Protein AF-A0A812UU30-F1 (afdb_monomer)

Solvent-accessible surface area (backbone atoms only — not comparable to full-atom values): 6649 Å² total; per-residue (Å²): 105,75,71,54,45,53,49,50,42,49,56,15,29,52,25,38,76,73,73,55,66,77,54,74,82,90,52,71,64,59,57,50,46,39,70,76,75,49,71,76,46,71,41,80,47,45,35,46,54,53,84,91,56,50,61,50,61,42,30,38,47,57,95,46,42,61,43,77,47,66,44,78,65,63,91,87,55,61,76,74,69,36,54,73,73,84,88,90,62,102,74,65,62,69,57,58,48,57,54,49,52,52,48,55,54,65,74,75,109

Nearest PDB structures (foldseek):
  2a5v-assembly1_A  TM=9.087E-01  e=1.910E-05  Mycobacterium tuberculosis H37Rv
  2w3n-assembly1_C  TM=6.484E-01  e=3.682E-02  Cryptococcus neoformans
  3qy1-assembly1_B  TM=5.449E-01  e=2.129E-01  Salmonella enterica subsp. enterica serovar Typhimurium str. LT2
  3kxw-assembly1_A  TM=3.643E-01  e=3.659E+00  Legionella pneumophila subsp. pneumophila str. Philadelphia 1

pLDDT: mean 72.96, std 21.24, range [32.25, 96.06]

Sequence (109 aa):
MPQDALAMLKDGNERFAVGAPTAGKVHQSMRADLNNMGQAPHTALVGCADSRVPLETVFDALPGDLFVLRNATPAHMPRAACLAAWSSAPDGHALDLLLQGLRSVAETA

Structure (mmCIF, N/CA/C/O backbone):
data_AF-A0A812UU30-F1
#
_entry.id   AF-A0A812UU30-F1
#
loop_
_atom_site.group_PDB
_atom_site.id
_atom_site.type_symbol
_atom_site.label_atom_id
_atom_site.label_alt_id
_atom_site.label_comp_id
_atom_site.label_asym_id
_atom_site.label_entity_id
_atom_site.label_seq_id
_atom_site.pdbx_PDB_ins_code
_atom_site.Cartn_x
_atom_site.Cartn_y
_atom_site.Cartn_z
_atom_site.occupancy
_atom_site.B_iso_or_equiv
_atom_site.auth_seq_id
_atom_site.auth_comp_id
_atom_site.auth_asym_id
_atom_site.auth_atom_id
_atom_site.pdbx_PDB_model_num
ATOM 1 N N . MET A 1 1 ? 9.777 -14.342 -2.290 1.00 46.34 1 MET A N 1
ATOM 2 C CA . MET A 1 1 ? 10.086 -14.404 -3.739 1.00 46.34 1 MET A CA 1
ATOM 3 C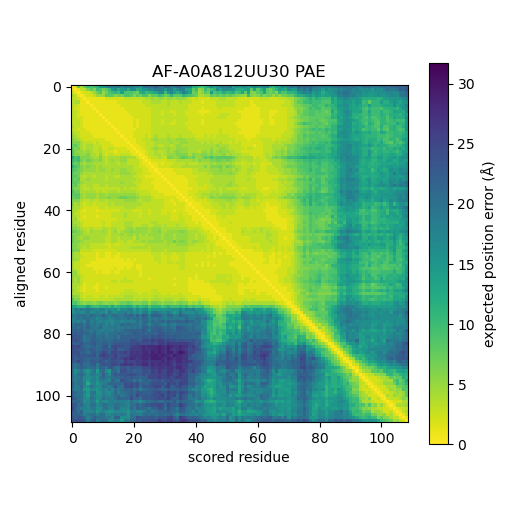 C . MET A 1 1 ? 8.970 -13.702 -4.513 1.00 46.34 1 MET A C 1
ATOM 5 O O . MET A 1 1 ? 7.905 -13.522 -3.932 1.00 46.34 1 MET A O 1
ATOM 9 N N . PRO A 1 2 ? 9.161 -13.282 -5.777 1.00 56.44 2 PRO A N 1
ATOM 10 C CA . PRO A 1 2 ? 8.127 -12.562 -6.536 1.00 56.44 2 PRO A CA 1
ATOM 11 C C . PRO A 1 2 ? 6.763 -13.273 -6.583 1.00 56.44 2 PRO A C 1
ATOM 13 O O . PRO A 1 2 ? 5.726 -12.620 -6.498 1.00 56.44 2 PRO A O 1
ATOM 16 N N . GLN A 1 3 ? 6.755 -14.609 -6.628 1.00 57.78 3 GLN A N 1
ATOM 17 C CA . GLN A 1 3 ? 5.529 -15.408 -6.571 1.00 57.78 3 GLN A CA 1
ATOM 18 C C . GLN A 1 3 ? 4.756 -15.278 -5.247 1.00 57.78 3 GLN A C 1
ATOM 20 O O . GLN A 1 3 ? 3.529 -15.312 -5.265 1.00 57.78 3 GLN A O 1
ATOM 25 N N . ASP A 1 4 ? 5.446 -15.069 -4.122 1.00 82.62 4 ASP A N 1
ATOM 26 C CA . ASP A 1 4 ? 4.807 -14.922 -2.806 1.00 82.62 4 ASP A CA 1
ATOM 27 C C . ASP A 1 4 ? 4.122 -13.554 -2.709 1.00 82.62 4 ASP A C 1
ATOM 29 O O . ASP A 1 4 ? 2.974 -13.454 -2.292 1.00 82.62 4 ASP A O 1
ATOM 33 N N . ALA A 1 5 ? 4.795 -12.507 -3.196 1.00 81.88 5 ALA A N 1
ATOM 34 C CA . ALA A 1 5 ? 4.249 -11.154 -3.271 1.00 81.88 5 ALA A CA 1
ATOM 35 C C . ALA A 1 5 ? 2.972 -11.093 -4.123 1.00 81.88 5 ALA A C 1
ATOM 37 O O . ALA A 1 5 ? 1.992 -10.444 -3.762 1.00 81.88 5 ALA A O 1
ATOM 38 N N . LEU A 1 6 ? 2.969 -11.804 -5.248 1.00 80.31 6 LEU A N 1
ATOM 39 C CA . LEU A 1 6 ? 1.824 -11.860 -6.142 1.00 80.31 6 LEU A CA 1
ATOM 40 C C . LEU A 1 6 ? 0.619 -12.578 -5.525 1.00 80.31 6 LEU A C 1
ATOM 42 O O . LEU A 1 6 ? -0.515 -12.135 -5.705 1.00 80.31 6 LEU A O 1
ATOM 46 N N . ALA A 1 7 ? 0.865 -13.676 -4.807 1.00 84.62 7 ALA A N 1
ATOM 47 C CA . ALA A 1 7 ? -0.169 -14.384 -4.063 1.00 84.62 7 ALA A CA 1
ATOM 48 C C . ALA A 1 7 ? -0.772 -13.486 -2.972 1.00 84.62 7 ALA A C 1
ATOM 50 O O . ALA A 1 7 ? -1.987 -13.340 -2.915 1.00 84.62 7 ALA A O 1
ATOM 51 N N . MET A 1 8 ? 0.063 -12.772 -2.208 1.00 86.75 8 MET A N 1
ATOM 52 C CA . MET A 1 8 ? -0.400 -11.829 -1.181 1.00 86.75 8 MET A CA 1
ATOM 53 C C . MET A 1 8 ? -1.340 -10.752 -1.745 1.00 86.75 8 MET A C 1
ATOM 55 O O . MET A 1 8 ? -2.380 -10.474 -1.148 1.00 86.75 8 MET A O 1
ATOM 59 N N . LEU A 1 9 ? -1.018 -10.185 -2.916 1.00 86.69 9 LEU A N 1
ATOM 60 C CA . LEU A 1 9 ? -1.888 -9.215 -3.592 1.00 86.69 9 LEU A CA 1
ATOM 61 C C . LEU A 1 9 ? -3.212 -9.838 -4.054 1.00 86.69 9 LEU A C 1
ATOM 63 O O . LEU A 1 9 ? -4.263 -9.219 -3.895 1.00 86.69 9 LEU A O 1
ATOM 67 N N . LYS A 1 10 ? -3.183 -11.048 -4.629 1.00 86.50 10 LYS A N 1
ATOM 68 C CA . LYS A 1 10 ? -4.407 -11.760 -5.034 1.00 86.50 10 LYS A CA 1
ATOM 69 C C . LYS A 1 10 ? -5.316 -12.001 -3.840 1.00 86.50 10 LYS A C 1
ATOM 71 O O . LYS A 1 10 ? -6.474 -11.598 -3.881 1.00 86.50 10 LYS A O 1
ATOM 76 N N . ASP A 1 11 ? -4.765 -12.577 -2.779 1.00 92.00 11 ASP A N 1
ATOM 77 C CA . ASP A 1 11 ? -5.516 -12.928 -1.579 1.00 92.00 11 ASP A CA 1
ATOM 78 C C . ASP A 1 11 ? -6.121 -11.674 -0.929 1.00 92.00 11 ASP A C 1
ATOM 80 O O . ASP A 1 11 ? -7.266 -11.688 -0.477 1.00 92.00 11 ASP A O 1
ATOM 84 N N . GLY A 1 12 ? -5.372 -10.566 -0.903 1.00 90.38 12 GLY A N 1
ATOM 85 C CA . GLY A 1 12 ? -5.858 -9.277 -0.413 1.00 90.38 12 GLY A CA 1
ATOM 86 C C . GLY A 1 12 ? -7.006 -8.709 -1.247 1.00 90.38 12 GLY A C 1
ATOM 87 O O . GLY A 1 12 ? -8.036 -8.321 -0.696 1.00 90.38 12 GLY A O 1
ATOM 88 N N . ASN A 1 13 ? -6.873 -8.738 -2.576 1.00 90.50 13 ASN A N 1
ATOM 89 C CA . ASN A 1 13 ? -7.935 -8.306 -3.485 1.00 90.50 13 ASN A CA 1
ATOM 90 C C . ASN A 1 13 ? -9.191 -9.180 -3.376 1.00 90.50 13 ASN A C 1
ATOM 92 O O . ASN A 1 13 ? -10.301 -8.656 -3.410 1.00 90.50 13 ASN A O 1
ATOM 96 N N . GLU A 1 14 ? -9.039 -10.497 -3.229 1.00 91.62 14 GLU A N 1
ATOM 97 C CA . GLU A 1 14 ? -10.171 -11.403 -3.013 1.00 91.62 14 GLU A CA 1
ATOM 98 C C . GLU A 1 14 ? -10.924 -11.050 -1.727 1.00 91.62 14 GLU A C 1
ATOM 100 O O . GLU A 1 14 ? -12.150 -10.928 -1.750 1.00 91.62 14 GLU A O 1
ATOM 105 N N . ARG A 1 15 ? -10.203 -10.792 -0.628 1.00 93.94 15 ARG A N 1
ATOM 106 C CA . ARG A 1 15 ? -10.797 -10.336 0.637 1.00 93.94 15 ARG A CA 1
ATOM 107 C C . ARG A 1 15 ? -11.519 -9.001 0.499 1.00 93.94 15 ARG A C 1
ATOM 109 O O . ARG A 1 15 ? -12.626 -8.860 1.020 1.00 93.94 15 ARG A O 1
ATOM 116 N N . PHE A 1 16 ? -10.934 -8.044 -0.216 1.00 89.38 16 PHE A N 1
ATOM 117 C CA . PHE A 1 16 ? -11.585 -6.769 -0.506 1.00 89.38 16 PHE A CA 1
ATOM 118 C C . PHE A 1 16 ? -12.875 -6.960 -1.316 1.00 89.38 16 PHE A C 1
ATOM 120 O O . PHE A 1 16 ? -13.919 -6.434 -0.931 1.00 89.38 16 PHE A O 1
ATOM 127 N N . ALA A 1 17 ? -12.829 -7.756 -2.389 1.00 88.12 17 ALA A N 1
ATOM 128 C CA . ALA A 1 17 ? -13.959 -7.979 -3.292 1.00 88.12 17 ALA A CA 1
ATOM 129 C C . ALA A 1 17 ? -15.177 -8.600 -2.588 1.00 88.12 17 ALA A C 1
ATOM 131 O O . ALA A 1 17 ? -16.315 -8.275 -2.923 1.00 88.12 17 ALA A O 1
ATOM 132 N N . VAL A 1 18 ? -14.949 -9.462 -1.592 1.00 94.44 18 VAL A N 1
ATOM 133 C CA . VAL A 1 18 ? -16.024 -10.073 -0.789 1.00 94.44 18 VAL A CA 1
ATOM 134 C C . VAL A 1 18 ? -16.351 -9.296 0.493 1.00 94.44 18 VAL A C 1
ATOM 136 O O . VAL A 1 18 ? -17.190 -9.738 1.277 1.00 94.44 18 VAL A O 1
ATOM 139 N N . GLY A 1 19 ? -15.706 -8.148 0.732 1.00 93.06 19 GLY A N 1
ATOM 140 C CA . GLY A 1 19 ? -15.936 -7.316 1.915 1.00 93.06 19 GLY A CA 1
ATOM 141 C C . GLY A 1 19 ? -15.468 -7.943 3.234 1.00 93.06 19 GLY A C 1
ATOM 142 O O . GLY A 1 19 ? -16.032 -7.638 4.285 1.00 93.06 19 GLY A O 1
ATOM 143 N N . ALA A 1 20 ? -14.452 -8.809 3.197 1.00 94.81 20 ALA A N 1
ATOM 144 C CA . ALA A 1 20 ? -13.902 -9.510 4.359 1.00 94.81 20 ALA A CA 1
ATOM 145 C C . ALA A 1 20 ? -12.403 -9.202 4.582 1.00 94.81 20 ALA A C 1
ATOM 147 O O . ALA A 1 20 ? -11.583 -10.125 4.560 1.00 94.81 20 ALA A O 1
ATOM 148 N N . PRO A 1 21 ? -12.015 -7.924 4.787 1.00 92.19 21 PRO A N 1
ATOM 149 C CA . PRO A 1 21 ? -10.627 -7.560 5.050 1.00 92.19 21 PRO A CA 1
ATOM 150 C C . PRO A 1 21 ? -10.130 -8.200 6.350 1.00 92.19 21 PRO A C 1
ATOM 152 O O . PRO A 1 21 ? -10.858 -8.294 7.343 1.00 92.19 21 PRO A O 1
ATOM 155 N N . THR A 1 22 ? -8.871 -8.625 6.342 1.00 94.06 22 THR A N 1
ATOM 156 C CA . THR A 1 22 ? -8.190 -9.221 7.500 1.00 94.06 22 THR A CA 1
ATOM 157 C C . THR A 1 22 ? -7.090 -8.328 8.050 1.00 94.06 22 THR A C 1
ATOM 159 O O . THR A 1 22 ? -6.661 -8.543 9.188 1.00 94.06 22 THR A O 1
ATOM 162 N N . ALA A 1 23 ? -6.656 -7.314 7.292 1.00 88.81 23 ALA A N 1
ATOM 163 C CA . ALA A 1 23 ? -5.726 -6.318 7.786 1.00 88.81 23 ALA A CA 1
ATOM 164 C C . ALA A 1 23 ? -6.310 -5.663 9.040 1.00 88.81 23 ALA A C 1
ATOM 166 O O . ALA A 1 23 ? -7.435 -5.155 9.064 1.00 88.81 23 ALA A O 1
ATOM 167 N N . GLY A 1 24 ? -5.535 -5.717 10.122 1.00 88.31 24 GLY A N 1
ATOM 168 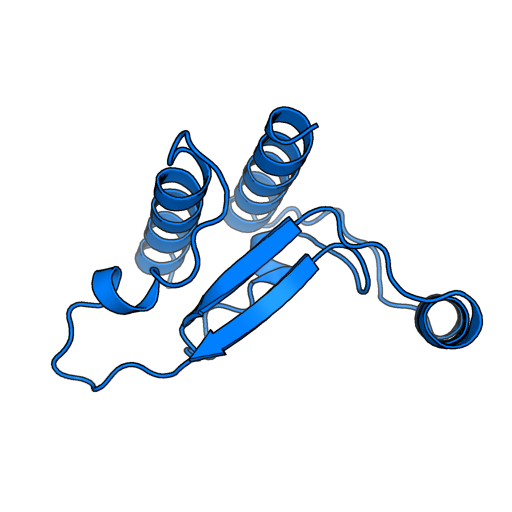C CA . GLY A 1 24 ? -5.913 -5.112 11.388 1.00 88.31 24 GLY A CA 1
ATOM 169 C C . GLY A 1 24 ? -5.986 -3.585 11.309 1.00 88.31 24 GLY A C 1
ATOM 170 O O . GLY A 1 24 ? -5.783 -2.950 10.276 1.00 88.31 24 GLY A O 1
ATOM 171 N N . LYS A 1 25 ? -6.242 -2.951 12.453 1.00 90.38 25 LYS A N 1
ATOM 172 C CA . LYS A 1 25 ? -6.184 -1.489 12.538 1.00 90.38 25 LYS A CA 1
ATOM 173 C C . LYS A 1 25 ? -4.732 -1.021 12.520 1.00 90.38 25 LYS A C 1
ATOM 175 O O . LYS A 1 25 ? -3.863 -1.626 13.140 1.00 90.38 25 LYS A O 1
ATOM 180 N N . VAL A 1 26 ? -4.481 0.120 11.884 1.00 91.81 26 VAL A N 1
ATOM 181 C CA . VAL A 1 26 ? -3.169 0.770 11.964 1.00 91.81 26 VAL A CA 1
ATOM 182 C C . VAL A 1 26 ? -2.973 1.360 13.360 1.00 91.81 26 VAL A C 1
ATOM 184 O O . VAL A 1 26 ? -3.673 2.292 13.764 1.00 91.81 26 VAL A O 1
ATOM 187 N N . HIS A 1 27 ? -1.977 0.851 14.082 1.00 92.88 27 HIS A N 1
ATOM 188 C CA . HIS A 1 27 ? -1.615 1.323 15.416 1.00 92.88 27 HIS A CA 1
ATOM 189 C C . HIS A 1 27 ? -0.498 2.376 15.376 1.00 92.88 27 HIS A C 1
ATOM 191 O O . HIS A 1 27 ? 0.280 2.469 14.428 1.00 92.88 27 HIS A O 1
ATOM 197 N N . GLN A 1 28 ? -0.406 3.192 16.429 1.00 94.25 28 GLN A N 1
ATOM 198 C CA . GLN A 1 28 ? 0.661 4.190 16.550 1.00 94.25 28 GLN A CA 1
ATOM 199 C C . GLN A 1 28 ? 2.048 3.547 16.684 1.00 94.25 28 GLN A C 1
ATOM 201 O O . GLN A 1 28 ? 3.003 4.092 16.138 1.00 94.25 28 GLN A O 1
ATOM 206 N N . SER A 1 29 ? 2.146 2.394 17.355 1.00 93.94 29 SER A N 1
ATOM 207 C CA . SER A 1 29 ? 3.392 1.628 17.489 1.00 93.94 29 SER A CA 1
ATOM 208 C C . SER A 1 29 ? 3.965 1.238 16.131 1.00 93.94 29 SER A C 1
ATOM 210 O O . SER A 1 29 ? 5.117 1.530 15.864 1.00 93.94 29 SER A O 1
ATOM 212 N N . MET A 1 30 ? 3.127 0.739 15.220 1.00 93.25 30 MET A N 1
ATOM 213 C CA . MET A 1 30 ? 3.535 0.380 13.859 1.00 93.25 30 MET A CA 1
ATOM 214 C C . MET A 1 30 ? 4.190 1.549 13.111 1.00 93.25 30 MET A C 1
ATOM 216 O O . MET A 1 30 ? 5.211 1.380 12.455 1.00 93.25 30 MET A O 1
ATOM 220 N N . ARG A 1 31 ? 3.646 2.767 13.244 1.00 92.38 31 ARG A N 1
ATOM 221 C CA . ARG A 1 31 ? 4.266 3.966 12.652 1.00 92.38 31 ARG A CA 1
ATOM 222 C C . ARG A 1 31 ? 5.610 4.300 13.297 1.00 92.38 31 ARG A C 1
ATOM 224 O O . ARG A 1 31 ? 6.523 4.730 12.599 1.00 92.38 31 ARG A O 1
ATOM 231 N N . ALA A 1 32 ? 5.725 4.134 14.614 1.00 95.19 32 ALA A N 1
ATOM 232 C CA . ALA A 1 32 ? 6.984 4.346 15.318 1.00 95.19 32 ALA A CA 1
ATOM 233 C C . ALA A 1 32 ? 8.046 3.328 14.874 1.00 95.19 32 ALA A C 1
ATOM 235 O O . ALA A 1 32 ? 9.178 3.722 14.605 1.00 95.19 32 ALA A O 1
ATOM 236 N N . ASP A 1 33 ? 7.667 2.061 14.717 1.00 94.75 33 ASP A N 1
ATOM 237 C CA . ASP A 1 33 ? 8.557 0.990 14.270 1.00 94.75 33 ASP A CA 1
ATOM 238 C C . ASP A 1 33 ? 9.074 1.264 12.851 1.00 94.75 33 ASP A C 1
ATOM 240 O O . ASP A 1 33 ? 10.283 1.257 12.636 1.00 94.75 33 ASP A O 1
ATOM 244 N N . LEU A 1 34 ? 8.195 1.634 11.911 1.00 95.00 34 LEU A N 1
ATOM 245 C CA . LEU A 1 34 ? 8.592 1.991 10.539 1.00 95.00 34 LEU A CA 1
ATOM 246 C C . LEU A 1 34 ? 9.538 3.200 10.482 1.00 95.00 34 LEU A C 1
ATOM 248 O O . LEU A 1 34 ? 10.452 3.232 9.660 1.00 95.00 34 LEU A O 1
ATOM 252 N N . ASN A 1 35 ? 9.343 4.190 11.357 1.00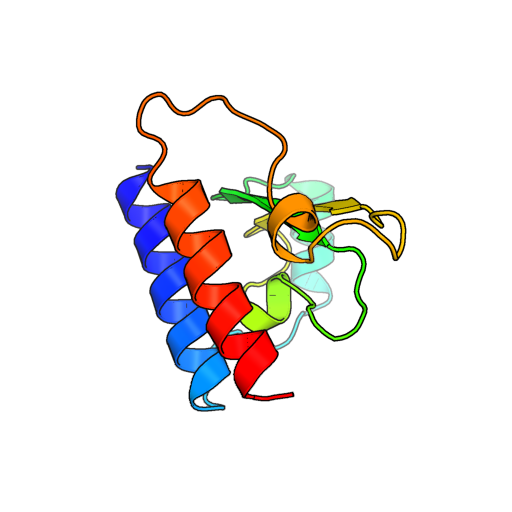 94.75 35 ASN A N 1
ATOM 253 C CA . ASN A 1 35 ? 10.218 5.362 11.424 1.00 94.75 35 ASN A CA 1
ATOM 254 C C . ASN A 1 35 ? 11.597 5.028 12.012 1.00 94.75 35 ASN A C 1
ATOM 256 O O . ASN A 1 35 ? 12.604 5.565 11.556 1.00 94.75 35 ASN A O 1
ATOM 260 N N . ASN A 1 36 ? 11.641 4.171 13.033 1.00 96.06 36 ASN A N 1
ATOM 261 C CA . ASN A 1 36 ? 12.865 3.874 13.778 1.00 96.06 36 ASN A CA 1
ATOM 262 C C . ASN A 1 36 ? 13.693 2.753 13.135 1.00 96.06 36 ASN A C 1
ATOM 264 O O . ASN A 1 36 ? 14.918 2.767 13.229 1.00 96.06 36 ASN A O 1
ATOM 268 N N . MET A 1 37 ? 13.031 1.777 12.512 1.00 94.69 37 MET A N 1
ATOM 269 C CA . MET A 1 37 ? 13.648 0.565 11.962 1.00 94.69 37 MET A CA 1
ATOM 270 C C . MET A 1 37 ? 13.652 0.538 10.428 1.00 94.69 37 MET A C 1
ATOM 272 O O . MET A 1 37 ? 14.311 -0.315 9.835 1.00 94.69 37 MET A O 1
ATOM 276 N N . GLY A 1 38 ? 12.961 1.482 9.786 1.00 91.38 38 GLY A N 1
ATOM 277 C C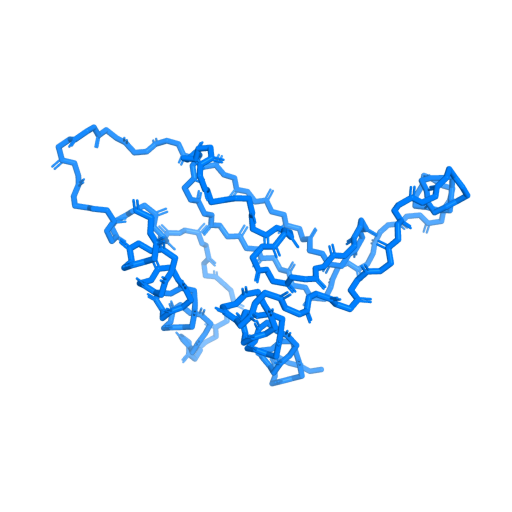A . GLY A 1 38 ? 12.790 1.532 8.339 1.00 91.38 38 GLY A CA 1
ATOM 278 C C . GLY A 1 38 ? 11.623 0.676 7.839 1.00 91.38 38 GLY A C 1
ATOM 279 O O . GLY A 1 38 ? 10.920 0.018 8.602 1.00 91.38 38 GLY A O 1
ATOM 280 N N . GLN A 1 39 ? 11.418 0.702 6.521 1.00 88.25 39 GLN A N 1
ATOM 281 C CA . GLN A 1 39 ? 10.397 -0.081 5.823 1.00 88.25 39 GLN A CA 1
ATOM 282 C C . GLN A 1 39 ? 11.050 -1.114 4.899 1.00 88.25 39 GLN A C 1
ATOM 284 O O . GLN A 1 39 ? 12.081 -0.836 4.285 1.00 88.25 39 GLN A O 1
ATOM 289 N N . ALA A 1 40 ? 10.424 -2.281 4.773 1.00 87.75 40 ALA A N 1
ATOM 290 C CA . ALA A 1 40 ? 10.842 -3.349 3.867 1.00 87.75 40 ALA A CA 1
ATOM 291 C C . ALA A 1 40 ? 9.617 -3.910 3.118 1.00 87.75 40 ALA A C 1
ATOM 293 O O . ALA A 1 40 ? 9.210 -5.044 3.375 1.00 87.75 40 ALA A O 1
ATOM 294 N N . PRO A 1 41 ? 9.006 -3.111 2.224 1.00 87.25 41 PRO A N 1
ATOM 295 C CA . PRO A 1 41 ? 7.805 -3.512 1.506 1.00 87.25 41 PRO A CA 1
ATOM 296 C C . PRO A 1 41 ? 8.069 -4.729 0.628 1.00 87.25 41 PRO A C 1
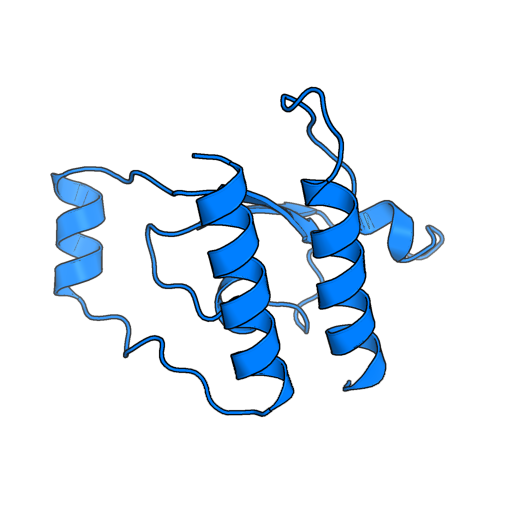ATOM 298 O O . PRO A 1 41 ? 9.083 -4.808 -0.069 1.00 87.25 41 PRO A O 1
ATOM 301 N N . HIS A 1 42 ? 7.127 -5.671 0.631 1.00 85.56 42 HIS A N 1
ATOM 302 C CA . HIS A 1 42 ? 7.212 -6.867 -0.202 1.00 85.56 42 HIS A CA 1
ATOM 303 C C . HIS A 1 42 ? 6.895 -6.559 -1.670 1.00 85.56 42 HIS A C 1
ATOM 305 O O . HIS A 1 42 ? 7.233 -7.346 -2.559 1.00 85.56 42 HIS A O 1
ATOM 311 N N . THR A 1 43 ? 6.221 -5.438 -1.958 1.00 84.44 43 THR A N 1
ATOM 312 C CA . THR A 1 43 ? 5.868 -5.052 -3.328 1.00 84.44 43 THR A CA 1
ATOM 313 C C . THR A 1 43 ? 5.876 -3.546 -3.545 1.00 84.44 43 THR A C 1
ATOM 315 O O . THR A 1 43 ? 5.379 -2.781 -2.723 1.00 84.44 43 THR A O 1
ATOM 318 N N . ALA A 1 44 ? 6.395 -3.131 -4.702 1.00 84.50 44 ALA A N 1
ATOM 319 C CA . ALA A 1 44 ? 6.221 -1.787 -5.232 1.00 84.50 44 ALA A CA 1
ATOM 320 C C . ALA A 1 44 ? 5.111 -1.777 -6.296 1.00 84.50 44 ALA A C 1
ATOM 322 O O . ALA A 1 44 ? 5.116 -2.612 -7.201 1.00 84.50 44 ALA A O 1
ATOM 323 N N . LEU A 1 45 ? 4.172 -0.838 -6.195 1.00 79.12 45 LEU A N 1
ATOM 324 C CA . LEU A 1 45 ? 3.023 -0.701 -7.090 1.00 79.12 45 LEU A CA 1
ATOM 325 C C . LEU A 1 45 ? 2.978 0.697 -7.697 1.00 79.12 45 LEU A C 1
ATOM 327 O O . LEU A 1 45 ? 3.262 1.687 -7.022 1.00 79.12 45 LEU A O 1
ATOM 331 N N . VAL A 1 46 ? 2.535 0.780 -8.950 1.00 77.44 46 VAL A N 1
ATOM 332 C CA . VAL A 1 46 ? 2.208 2.049 -9.604 1.00 77.44 46 VAL A CA 1
ATOM 333 C C . VAL A 1 46 ? 0.745 2.031 -10.005 1.00 77.44 46 VAL A C 1
ATOM 335 O O . VAL A 1 46 ? 0.322 1.155 -10.750 1.00 77.44 46 VAL A O 1
ATOM 338 N N . GLY A 1 47 ? -0.035 2.978 -9.489 1.00 75.69 47 GLY A N 1
ATOM 339 C CA . GLY A 1 47 ? -1.480 3.022 -9.689 1.00 75.69 47 GLY A CA 1
ATOM 340 C C . GLY A 1 47 ? -2.028 4.397 -10.043 1.00 75.69 47 GLY A C 1
ATOM 341 O O . GLY A 1 47 ? -1.335 5.414 -10.048 1.00 75.69 47 GLY A O 1
ATOM 342 N N . CYS A 1 48 ? -3.330 4.430 -10.302 1.00 78.88 48 CYS A N 1
ATOM 343 C CA . CYS A 1 48 ? -4.055 5.664 -10.564 1.00 78.88 48 CYS A CA 1
ATOM 344 C C . CYS A 1 48 ? -4.225 6.493 -9.277 1.00 78.88 48 CYS A C 1
ATOM 346 O O . CYS A 1 48 ? -4.477 5.952 -8.197 1.00 78.88 48 CYS A O 1
ATOM 348 N N . ALA A 1 49 ? -4.170 7.819 -9.389 1.00 81.38 49 ALA A N 1
ATOM 349 C CA . ALA A 1 49 ? -4.522 8.753 -8.318 1.00 81.38 49 ALA A CA 1
ATOM 350 C C . ALA A 1 49 ? -6.043 8.832 -8.025 1.00 81.38 49 ALA A C 1
ATOM 352 O O . ALA A 1 49 ? -6.450 9.611 -7.168 1.00 81.38 49 ALA A O 1
ATOM 353 N N . ASP A 1 50 ? -6.885 8.035 -8.699 1.00 80.44 50 ASP A N 1
ATOM 354 C CA . ASP A 1 50 ? -8.337 7.964 -8.467 1.00 80.44 50 ASP A CA 1
ATOM 355 C C . ASP A 1 50 ? -8.653 7.596 -7.010 1.00 80.44 50 ASP A C 1
ATOM 357 O O . ASP A 1 50 ? -8.272 6.532 -6.514 1.00 80.44 50 ASP A O 1
ATOM 361 N N . SER A 1 51 ? -9.362 8.476 -6.306 1.00 82.56 51 SER A N 1
ATOM 362 C CA . SER A 1 51 ? -9.645 8.330 -4.875 1.00 82.56 51 SER A CA 1
ATOM 363 C C . SER A 1 51 ? -10.469 7.089 -4.524 1.00 82.56 51 SER A C 1
ATOM 365 O O . SER A 1 51 ? -10.421 6.650 -3.378 1.00 82.56 51 SER A O 1
ATOM 367 N N . ARG A 1 52 ? -11.180 6.492 -5.489 1.00 82.12 52 ARG A N 1
ATOM 368 C CA . ARG A 1 52 ? -11.970 5.264 -5.296 1.00 82.12 52 ARG A CA 1
ATOM 369 C C . ARG A 1 52 ? -11.115 4.004 -5.246 1.00 82.12 52 ARG A C 1
ATOM 371 O O . ARG A 1 52 ? -11.621 2.942 -4.912 1.00 82.12 52 ARG A O 1
ATOM 378 N N . VAL A 1 53 ? -9.829 4.119 -5.576 1.00 80.44 53 VAL A N 1
ATOM 379 C CA . VAL A 1 53 ? -8.896 2.994 -5.642 1.00 80.44 53 VAL A CA 1
ATOM 380 C C . VAL A 1 53 ? -7.721 3.198 -4.672 1.00 80.44 53 VAL A C 1
ATOM 382 O O . VAL A 1 53 ? -6.586 3.437 -5.097 1.00 80.44 53 VAL A O 1
ATOM 385 N N . PRO A 1 54 ? -7.956 3.159 -3.350 1.00 87.06 54 PRO A N 1
ATOM 386 C CA . PRO A 1 54 ? -6.877 3.091 -2.370 1.00 87.06 54 PRO A CA 1
ATOM 387 C C . PRO A 1 54 ? -6.225 1.700 -2.413 1.00 87.06 54 PRO A C 1
ATOM 389 O O . PRO A 1 54 ? -6.821 0.722 -1.969 1.00 87.06 54 PRO A O 1
ATOM 392 N N . LEU A 1 55 ? -5.014 1.598 -2.973 1.00 87.50 55 LEU A N 1
ATOM 393 C CA . LEU A 1 55 ? -4.361 0.309 -3.246 1.00 87.50 55 LEU A CA 1
ATOM 394 C C . LEU A 1 55 ? -4.069 -0.492 -1.973 1.00 87.50 55 LEU A C 1
ATOM 396 O O . LEU A 1 55 ? -4.238 -1.705 -1.971 1.00 87.50 55 LEU A O 1
ATOM 400 N N . GLU A 1 56 ? -3.703 0.174 -0.884 1.00 92.44 56 GLU A N 1
ATOM 401 C CA . GLU A 1 56 ? -3.477 -0.456 0.415 1.00 92.44 56 GLU A CA 1
ATOM 402 C C . GLU A 1 56 ? -4.759 -1.097 0.961 1.00 92.44 56 GLU A C 1
ATOM 404 O O . GLU A 1 56 ? -4.714 -2.164 1.557 1.00 92.44 56 GLU A O 1
ATOM 409 N N . THR A 1 57 ? -5.922 -0.490 0.710 1.00 91.81 57 THR A N 1
ATOM 410 C CA . THR A 1 57 ? -7.217 -1.062 1.104 1.00 91.81 57 THR A CA 1
ATOM 411 C C . THR A 1 57 ? -7.656 -2.175 0.159 1.00 91.81 57 THR A C 1
ATOM 413 O O . THR A 1 57 ? -8.119 -3.211 0.624 1.00 91.81 57 THR A O 1
ATOM 416 N N . VAL A 1 58 ? -7.500 -1.980 -1.156 1.00 90.12 58 VAL A N 1
ATOM 417 C CA . VAL A 1 58 ? -7.858 -2.983 -2.173 1.00 90.12 58 VAL A CA 1
ATOM 418 C C . VAL A 1 58 ? -7.058 -4.267 -1.975 1.00 90.12 58 VAL A C 1
ATOM 420 O O . VAL A 1 58 ? -7.607 -5.349 -2.119 1.00 90.12 58 VAL A O 1
ATOM 423 N N . PHE A 1 59 ? -5.780 -4.163 -1.615 1.00 92.12 59 PHE A N 1
ATOM 424 C CA . PHE A 1 59 ? -4.918 -5.319 -1.383 1.00 92.12 59 PHE A CA 1
ATOM 425 C C . PHE A 1 59 ? -4.836 -5.750 0.085 1.00 92.12 59 PHE A C 1
ATOM 427 O O . PHE A 1 59 ? -3.982 -6.567 0.413 1.00 92.12 59 PHE A O 1
ATOM 434 N N . ASP A 1 60 ? -5.722 -5.241 0.950 1.00 94.56 60 ASP A N 1
ATOM 435 C CA . ASP A 1 60 ? -5.790 -5.600 2.373 1.00 94.56 60 ASP A CA 1
ATOM 436 C C . ASP A 1 60 ? -4.405 -5.575 3.055 1.00 94.56 60 ASP A C 1
ATOM 438 O O . ASP A 1 60 ? -3.987 -6.539 3.698 1.00 94.56 60 ASP A O 1
ATOM 442 N N . ALA A 1 61 ? -3.672 -4.479 2.846 1.00 93.38 61 ALA A N 1
ATOM 443 C CA . ALA A 1 61 ? -2.288 -4.286 3.258 1.00 93.38 61 ALA A CA 1
ATOM 444 C C . ALA A 1 61 ? -2.158 -3.229 4.368 1.00 93.38 61 ALA A C 1
ATOM 446 O O . ALA A 1 61 ? -2.967 -2.302 4.488 1.00 93.38 61 ALA A O 1
ATOM 447 N N . LEU A 1 62 ? -1.102 -3.344 5.173 1.00 94.38 62 LEU A N 1
ATOM 448 C CA . LEU A 1 62 ? -0.763 -2.423 6.254 1.00 94.38 62 LEU A CA 1
ATOM 449 C C . LEU A 1 62 ? 0.421 -1.513 5.878 1.00 94.38 62 LEU A C 1
ATOM 451 O O . LEU A 1 62 ? 1.154 -1.772 4.918 1.00 94.38 62 LEU A O 1
ATOM 455 N N . PRO A 1 63 ? 0.638 -0.411 6.622 1.00 94.00 63 PRO A N 1
ATOM 456 C CA . PRO A 1 63 ? 1.824 0.415 6.451 1.00 94.00 63 PRO A CA 1
ATOM 457 C C . PRO A 1 63 ? 3.106 -0.418 6.502 1.00 94.00 63 PRO A C 1
ATOM 459 O O . PRO A 1 63 ? 3.337 -1.151 7.460 1.00 94.00 63 PRO A O 1
ATOM 462 N N . GLY A 1 64 ? 3.946 -0.261 5.480 1.00 90.25 64 GLY A N 1
ATOM 463 C CA . GLY A 1 64 ? 5.196 -1.004 5.342 1.00 90.25 64 GLY A CA 1
ATOM 464 C C . GLY A 1 64 ? 5.112 -2.243 4.453 1.00 90.25 64 GLY A C 1
ATOM 465 O O . GLY A 1 64 ? 6.169 -2.718 4.058 1.00 90.25 64 GLY A O 1
ATOM 466 N N . ASP A 1 65 ? 3.917 -2.713 4.081 1.00 91.69 65 ASP A N 1
ATOM 467 C CA . ASP A 1 65 ? 3.749 -3.864 3.178 1.00 91.69 65 ASP A CA 1
ATOM 468 C C . ASP A 1 65 ? 3.962 -3.473 1.709 1.00 91.69 65 ASP A C 1
ATOM 470 O O . ASP A 1 65 ? 4.649 -4.167 0.952 1.00 91.69 65 ASP A O 1
ATOM 474 N N . LEU A 1 66 ? 3.410 -2.321 1.314 1.00 89.50 66 LEU A N 1
ATOM 475 C CA . LEU A 1 66 ? 3.419 -1.823 -0.060 1.00 89.50 66 LEU A CA 1
ATOM 476 C C . LEU A 1 66 ? 4.181 -0.500 -0.176 1.00 89.50 66 LEU A C 1
ATOM 478 O O . LEU A 1 66 ? 4.010 0.412 0.632 1.00 89.50 66 LEU A O 1
ATOM 482 N N . PHE A 1 67 ? 4.960 -0.368 -1.246 1.00 87.62 67 PHE A N 1
ATOM 483 C CA . PHE A 1 67 ? 5.501 0.905 -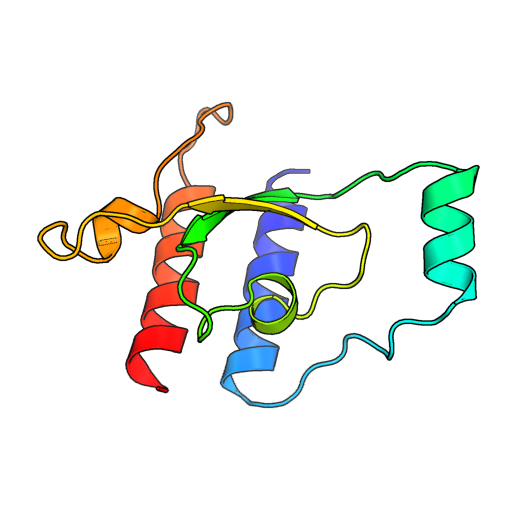1.711 1.00 87.62 67 PHE A CA 1
ATOM 484 C C . PHE A 1 67 ? 4.687 1.387 -2.909 1.00 87.62 67 PHE A C 1
ATOM 486 O O . PHE A 1 67 ? 4.767 0.805 -3.989 1.00 87.62 67 PHE A O 1
ATOM 493 N N . VAL A 1 68 ? 3.883 2.435 -2.739 1.00 88.19 68 VAL A N 1
ATOM 494 C CA . VAL A 1 68 ? 2.902 2.834 -3.755 1.00 88.19 68 VAL A CA 1
ATOM 495 C C . VAL A 1 68 ? 3.256 4.184 -4.375 1.00 88.19 68 VAL A C 1
ATOM 497 O O . VAL A 1 68 ? 3.362 5.195 -3.684 1.00 88.19 68 VAL A O 1
ATOM 500 N N . LEU A 1 69 ? 3.364 4.218 -5.703 1.00 84.56 69 LEU A N 1
ATOM 501 C CA . LEU A 1 69 ? 3.399 5.444 -6.498 1.00 84.56 69 LEU A CA 1
ATOM 502 C C . LEU A 1 69 ? 2.047 5.629 -7.190 1.00 84.56 69 LEU A C 1
ATOM 504 O O . LEU A 1 69 ? 1.541 4.714 -7.835 1.00 84.56 69 LEU A O 1
ATOM 508 N N . ARG A 1 70 ? 1.444 6.816 -7.079 1.00 83.69 70 ARG A N 1
ATOM 509 C CA . ARG A 1 70 ? 0.151 7.113 -7.714 1.00 83.69 70 ARG A CA 1
ATOM 510 C C . ARG A 1 70 ? 0.257 8.331 -8.620 1.00 83.69 70 ARG A C 1
ATOM 512 O O . ARG A 1 70 ? 0.776 9.357 -8.194 1.00 83.69 70 ARG A O 1
ATOM 519 N N . ASN A 1 71 ? -0.255 8.229 -9.847 1.00 76.81 71 ASN A N 1
ATOM 520 C CA . ASN A 1 71 ? -0.296 9.341 -10.802 1.00 76.81 71 ASN A CA 1
ATOM 521 C C . ASN A 1 71 ? -1.708 9.541 -11.377 1.00 76.81 71 ASN A C 1
ATOM 523 O O . ASN A 1 71 ? -2.478 8.590 -11.526 1.00 76.81 71 ASN A O 1
ATOM 527 N N . ALA A 1 72 ? -2.052 10.782 -11.717 1.00 71.94 72 ALA A N 1
ATOM 528 C CA . ALA A 1 72 ? -3.251 11.092 -12.483 1.00 71.94 72 ALA A CA 1
ATOM 529 C C . ALA A 1 72 ? -2.927 11.008 -13.979 1.00 71.94 72 ALA A C 1
ATOM 531 O O . ALA A 1 72 ? -2.017 11.684 -14.459 1.00 71.94 72 ALA A O 1
ATOM 532 N N . THR A 1 73 ? -3.677 10.210 -14.741 1.00 60.38 73 THR A N 1
ATOM 533 C CA . THR A 1 73 ? -3.632 10.324 -16.205 1.00 60.38 73 THR A CA 1
ATOM 534 C C . THR A 1 73 ? -4.633 11.363 -16.694 1.00 60.38 73 THR A C 1
ATOM 536 O O . THR A 1 73 ? -5.704 11.508 -16.099 1.00 60.38 73 THR A O 1
ATOM 539 N N . PRO A 1 74 ? -4.343 12.049 -17.812 1.00 55.88 74 PRO A N 1
ATOM 540 C CA . PRO A 1 74 ? -5.310 12.910 -18.482 1.00 55.88 74 PRO A CA 1
ATOM 541 C C . PRO A 1 74 ? -6.626 12.174 -18.769 1.00 55.88 74 PRO A C 1
ATOM 543 O O . PRO A 1 74 ? -6.611 11.006 -19.149 1.00 55.88 74 PRO A O 1
ATOM 546 N N . ALA A 1 75 ? -7.761 12.869 -18.653 1.00 57.94 75 ALA A N 1
ATOM 547 C CA . ALA A 1 75 ? -9.104 12.283 -18.781 1.00 57.94 75 ALA A CA 1
ATOM 548 C C . ALA A 1 75 ? -9.385 11.571 -20.122 1.00 57.94 75 ALA A C 1
ATOM 550 O O . ALA A 1 75 ? -10.312 10.774 -20.212 1.00 57.94 75 ALA A O 1
ATOM 551 N N . HIS A 1 76 ? -8.597 11.859 -21.162 1.00 61.84 76 HIS A N 1
ATOM 552 C CA . HIS A 1 76 ? -8.724 11.244 -22.484 1.00 61.84 76 HIS A CA 1
ATOM 553 C C . HIS A 1 76 ? -7.903 9.953 -22.647 1.00 61.84 76 HIS A C 1
ATOM 555 O O . HIS A 1 76 ? -8.019 9.290 -23.676 1.00 61.84 76 HIS A O 1
ATOM 561 N N . MET A 1 77 ? -7.061 9.591 -21.673 1.00 51.66 77 MET A N 1
ATOM 562 C CA . MET A 1 77 ? -6.371 8.304 -21.690 1.00 51.66 77 MET A CA 1
ATOM 563 C C . MET A 1 77 ? -7.329 7.194 -21.238 1.00 51.66 77 MET A C 1
ATOM 565 O O . MET A 1 77 ? -8.039 7.368 -20.243 1.00 51.66 77 MET A O 1
ATOM 569 N N . PRO A 1 78 ? -7.349 6.032 -21.918 1.00 52.03 78 PRO A N 1
ATOM 570 C CA . PRO A 1 78 ? -8.117 4.890 -21.444 1.00 52.03 78 PRO A CA 1
ATOM 571 C C . PRO A 1 78 ? -7.631 4.517 -20.040 1.00 52.03 78 PRO A C 1
ATOM 573 O O . PRO A 1 78 ? -6.426 4.482 -19.802 1.00 52.03 78 PRO A O 1
ATOM 576 N N . ARG A 1 79 ? -8.547 4.207 -19.111 1.00 51.84 79 ARG A N 1
ATOM 577 C CA . ARG A 1 79 ? -8.214 3.889 -17.703 1.00 51.84 79 ARG A CA 1
ATOM 578 C C . ARG A 1 79 ? -7.119 2.823 -17.563 1.00 51.84 79 ARG A C 1
ATOM 580 O O . ARG A 1 79 ? -6.363 2.872 -16.605 1.00 51.84 79 ARG A O 1
ATOM 587 N N . ALA A 1 80 ? -6.984 1.925 -18.543 1.00 49.62 80 ALA A N 1
ATOM 588 C CA . ALA A 1 80 ? -5.911 0.934 -18.626 1.00 49.62 80 ALA A CA 1
ATOM 589 C C . ALA A 1 80 ? -4.489 1.535 -18.748 1.00 49.62 80 ALA A C 1
ATOM 591 O O . ALA A 1 80 ? -3.540 0.942 -18.249 1.00 49.62 80 ALA A O 1
ATOM 592 N N . ALA A 1 81 ? -4.325 2.719 -19.351 1.00 44.94 81 ALA A N 1
ATOM 593 C CA . ALA A 1 81 ? -3.040 3.422 -19.462 1.00 44.94 81 ALA A CA 1
ATOM 594 C C . ALA A 1 81 ? -2.570 4.034 -18.127 1.00 44.94 81 ALA A C 1
ATOM 596 O O . ALA A 1 81 ? -1.403 4.380 -17.976 1.00 44.94 81 ALA A O 1
ATOM 597 N N . CYS A 1 82 ? -3.463 4.123 -17.137 1.00 44.22 82 CYS A N 1
ATOM 598 C CA . CYS A 1 82 ? -3.169 4.603 -15.788 1.00 44.22 82 CYS A CA 1
ATOM 599 C C . CYS A 1 82 ? -2.387 3.593 -14.925 1.00 44.22 82 CYS A C 1
ATOM 601 O O . CYS A 1 82 ? -1.973 3.925 -13.817 1.00 44.22 82 CYS A O 1
ATOM 603 N N . LEU A 1 83 ? -2.205 2.359 -15.415 1.00 48.84 83 LEU A N 1
ATOM 604 C CA . LEU A 1 83 ? -1.664 1.224 -14.659 1.00 48.84 83 LEU A CA 1
ATOM 605 C C . LEU A 1 83 ? -0.204 0.856 -14.971 1.00 48.84 83 LEU A C 1
ATOM 607 O O . LEU A 1 83 ? 0.328 -0.058 -14.349 1.00 48.84 83 LEU A O 1
ATOM 611 N N . ALA A 1 84 ? 0.455 1.506 -15.931 1.00 48.78 84 ALA A N 1
ATOM 612 C CA . ALA A 1 84 ? 1.779 1.078 -16.377 1.00 48.78 84 ALA A CA 1
ATOM 613 C C . ALA A 1 84 ? 2.841 2.161 -16.156 1.00 48.78 84 ALA A C 1
ATOM 615 O O . ALA A 1 84 ? 2.956 3.065 -16.977 1.00 48.78 84 ALA A O 1
ATOM 616 N N . ALA A 1 85 ? 3.640 2.038 -15.084 1.00 36.47 85 ALA A N 1
ATOM 617 C CA . ALA A 1 85 ? 5.047 2.475 -15.068 1.00 36.47 85 ALA A CA 1
ATOM 618 C C . ALA A 1 85 ? 5.796 2.071 -13.778 1.00 36.47 85 ALA A C 1
ATOM 620 O O . ALA A 1 85 ? 5.852 2.856 -12.847 1.00 36.47 85 ALA A O 1
ATOM 621 N N . TRP A 1 86 ? 6.453 0.908 -13.729 1.00 33.09 86 TRP A N 1
ATOM 622 C CA . TRP A 1 86 ? 7.918 0.817 -13.896 1.00 33.09 86 TRP A CA 1
ATOM 623 C C . TRP A 1 86 ? 8.356 -0.655 -13.882 1.00 33.09 86 TRP A C 1
ATOM 625 O O . TRP A 1 86 ? 7.957 -1.428 -13.015 1.00 33.09 86 TRP A O 1
ATOM 635 N N . SER A 1 87 ? 9.143 -1.048 -14.886 1.00 32.44 87 SER A N 1
ATOM 636 C CA . SER A 1 87 ? 9.649 -2.409 -15.055 1.00 32.44 87 SER A CA 1
ATOM 637 C C . SER A 1 87 ? 11.007 -2.546 -14.374 1.00 32.44 87 SER A C 1
ATOM 639 O O . SER A 1 87 ? 11.956 -1.859 -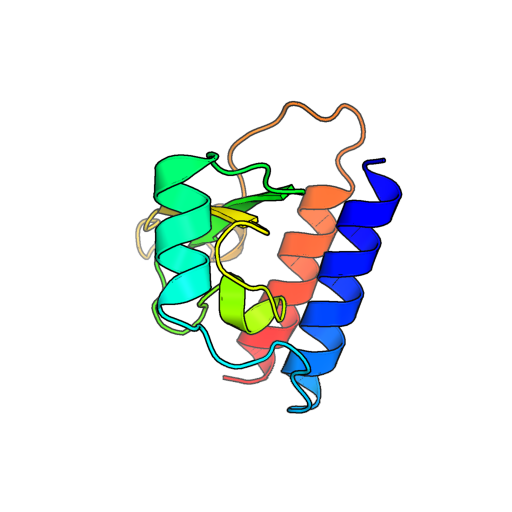14.753 1.00 32.44 87 SER A O 1
ATOM 641 N N . SER A 1 88 ? 11.122 -3.512 -13.472 1.00 32.25 88 SER A N 1
ATOM 642 C CA . SER A 1 88 ? 12.382 -4.218 -13.219 1.00 32.25 88 SER A CA 1
ATOM 643 C C . SER A 1 88 ? 12.141 -5.695 -12.876 1.00 32.25 88 SER A C 1
ATOM 645 O O . SER A 1 88 ? 12.891 -6.291 -12.110 1.00 32.25 88 SER A O 1
ATOM 647 N N . ALA A 1 89 ? 11.107 -6.306 -13.470 1.00 37.03 89 ALA A N 1
ATOM 648 C CA . ALA A 1 89 ? 10.870 -7.748 -13.408 1.00 37.03 89 ALA A CA 1
ATOM 649 C C . ALA A 1 89 ? 10.734 -8.313 -14.840 1.00 37.03 89 ALA A C 1
ATOM 651 O O . ALA A 1 89 ? 9.944 -7.776 -15.620 1.00 37.03 89 ALA A O 1
ATOM 652 N N . PRO A 1 90 ? 11.520 -9.339 -15.220 1.00 38.50 90 PRO A N 1
ATOM 653 C CA . PRO A 1 90 ? 11.657 -9.809 -16.604 1.00 38.50 90 PRO A CA 1
ATOM 654 C C . PRO A 1 90 ? 10.441 -10.562 -17.176 1.00 38.50 90 PRO A C 1
ATOM 656 O O . PRO A 1 90 ? 10.468 -10.946 -18.341 1.00 38.50 90 PRO A O 1
ATOM 659 N N . ASP A 1 91 ? 9.383 -10.785 -16.399 1.00 47.47 91 ASP A N 1
ATOM 660 C CA . ASP A 1 91 ? 8.327 -11.759 -16.697 1.00 47.47 91 ASP A CA 1
ATOM 661 C C . ASP A 1 91 ? 6.895 -11.190 -16.752 1.00 47.47 91 ASP A C 1
ATOM 663 O O . ASP A 1 91 ? 5.968 -11.912 -17.110 1.00 47.47 91 ASP A O 1
ATOM 667 N N . GLY A 1 92 ? 6.669 -9.899 -16.479 1.00 44.25 92 GLY A N 1
ATOM 668 C CA .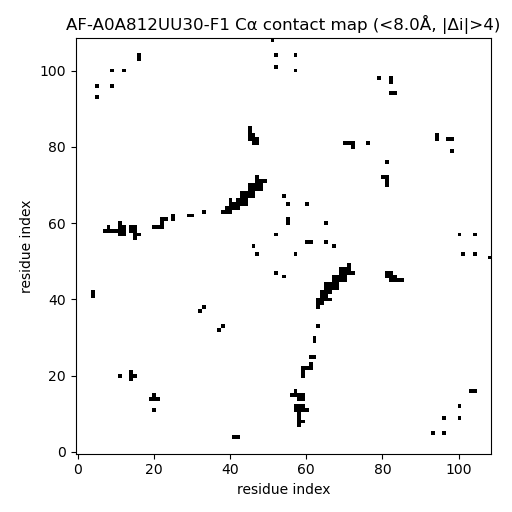 GLY A 1 92 ? 5.409 -9.205 -16.819 1.00 44.25 92 GLY A CA 1
ATOM 669 C C . GLY A 1 92 ? 4.134 -9.630 -16.061 1.00 44.25 92 GLY A C 1
ATOM 670 O O . GLY A 1 92 ? 3.107 -8.970 -16.195 1.00 44.25 92 GLY A O 1
ATOM 671 N N . HIS A 1 93 ? 4.181 -10.659 -15.208 1.00 46.34 93 HIS A N 1
ATOM 672 C CA . HIS A 1 93 ? 3.002 -11.218 -14.522 1.00 46.34 93 HIS A CA 1
ATOM 673 C C . HIS A 1 93 ? 2.395 -10.280 -13.460 1.00 46.34 93 HIS A C 1
ATOM 675 O O . HIS A 1 93 ? 1.205 -10.362 -13.158 1.00 46.34 93 HIS A O 1
ATOM 681 N N . ALA A 1 94 ? 3.185 -9.352 -12.913 1.00 42.34 94 ALA A N 1
ATOM 682 C CA . ALA A 1 94 ? 2.707 -8.366 -11.941 1.00 42.34 94 ALA A CA 1
ATOM 683 C C . ALA A 1 94 ? 1.741 -7.333 -12.560 1.00 42.34 94 ALA A C 1
ATOM 685 O O . ALA A 1 94 ? 0.838 -6.846 -11.879 1.00 42.34 94 ALA A O 1
ATOM 686 N N . LEU A 1 95 ? 1.895 -7.026 -13.856 1.00 46.56 95 LEU A N 1
ATOM 687 C CA . LEU A 1 95 ? 1.055 -6.053 -14.563 1.00 46.56 95 LEU A CA 1
ATOM 688 C C . LEU A 1 95 ? -0.351 -6.606 -14.823 1.00 46.56 95 LEU A C 1
ATOM 690 O O . LEU A 1 95 ? -1.337 -5.900 -14.614 1.00 46.56 95 LEU A O 1
ATOM 694 N N . ASP A 1 96 ? -0.454 -7.880 -15.207 1.00 44.91 96 ASP A N 1
ATOM 695 C CA . ASP A 1 96 ? -1.742 -8.536 -15.456 1.00 44.91 96 ASP A CA 1
ATOM 696 C C . ASP A 1 96 ? -2.609 -8.605 -14.198 1.00 44.91 96 ASP A C 1
ATOM 698 O O . ASP A 1 96 ? -3.832 -8.512 -14.276 1.00 44.91 96 ASP A O 1
ATOM 702 N N . LEU A 1 97 ? -1.987 -8.689 -13.024 1.00 48.72 97 LEU A N 1
ATOM 703 C CA . LEU A 1 97 ? -2.691 -8.801 -11.751 1.00 48.72 97 LEU A CA 1
ATOM 704 C C . LEU A 1 97 ? -3.107 -7.470 -11.147 1.00 48.72 97 LEU A C 1
ATOM 706 O O . LEU A 1 97 ? -4.217 -7.363 -10.624 1.00 48.72 97 LEU A O 1
ATOM 710 N N . LEU A 1 98 ? -2.296 -6.431 -11.345 1.00 50.34 98 LEU A N 1
ATOM 711 C CA . LEU A 1 98 ? -2.719 -5.051 -11.130 1.00 50.34 98 LEU A CA 1
ATOM 712 C C . LEU A 1 98 ? -3.934 -4.714 -12.021 1.00 50.34 98 LEU A C 1
ATOM 714 O O . LEU A 1 98 ? -4.904 -4.111 -11.563 1.00 50.34 98 LEU A O 1
ATOM 718 N N . LEU A 1 99 ? -3.913 -5.163 -13.283 1.00 50.34 99 LEU A N 1
ATOM 719 C CA . LEU A 1 99 ? -5.006 -4.983 -14.244 1.00 50.34 99 LEU A CA 1
ATOM 720 C C . LEU A 1 99 ? -6.253 -5.822 -13.917 1.00 50.34 99 LEU A C 1
ATOM 722 O O . LEU A 1 99 ? -7.357 -5.378 -14.228 1.00 50.34 99 LEU A O 1
ATOM 726 N N . GLN A 1 100 ? -6.113 -7.007 -13.317 1.00 50.00 100 GLN A N 1
ATOM 727 C CA . GLN A 1 100 ? -7.240 -7.855 -12.901 1.00 50.00 100 GLN A CA 1
ATOM 728 C C . GLN A 1 100 ? -7.916 -7.333 -11.624 1.00 50.00 100 GLN A C 1
ATOM 730 O O . GLN A 1 100 ? -9.137 -7.175 -11.615 1.00 50.00 100 GLN A O 1
ATOM 735 N N . GLY A 1 101 ? -7.145 -6.981 -10.588 1.00 47.47 101 GLY A N 1
ATOM 736 C CA . GLY A 1 101 ? -7.693 -6.410 -9.349 1.00 47.47 101 GLY A CA 1
ATOM 737 C C . GLY A 1 101 ? -8.441 -5.096 -9.599 1.00 47.47 101 GLY A C 1
ATOM 738 O O . GLY A 1 101 ? -9.555 -4.900 -9.115 1.00 47.47 101 GLY A O 1
ATOM 739 N N . LEU A 1 102 ? -7.899 -4.234 -10.467 1.00 49.03 102 LEU A N 1
ATOM 740 C CA . LEU A 1 102 ? -8.518 -2.948 -10.804 1.00 49.03 102 LEU A CA 1
ATOM 741 C C . LEU A 1 102 ? -9.722 -3.038 -11.748 1.00 49.03 102 LEU A C 1
ATOM 743 O O . LEU A 1 102 ? -10.569 -2.144 -11.704 1.00 49.03 102 LEU A O 1
ATOM 747 N N . ARG A 1 103 ? -9.854 -4.101 -12.554 1.00 47.09 103 ARG A N 1
ATOM 748 C CA . ARG A 1 103 ? -11.123 -4.402 -13.244 1.00 47.09 103 ARG A CA 1
ATOM 749 C C . ARG A 1 103 ? -12.213 -4.762 -12.241 1.00 47.09 103 ARG A C 1
ATOM 751 O O . ARG A 1 103 ? -13.291 -4.194 -12.324 1.00 47.09 103 ARG A O 1
ATOM 758 N N . SER A 1 104 ? -11.890 -5.588 -11.245 1.00 42.81 104 SER A N 1
ATOM 759 C CA . SER A 1 104 ? -12.829 -5.967 -10.180 1.00 42.81 104 SER A CA 1
ATOM 760 C C . SER A 1 104 ? -13.329 -4.748 -9.384 1.00 42.81 104 SER A C 1
ATOM 762 O O . SER A 1 104 ? -14.532 -4.594 -9.178 1.00 42.81 104 SER A O 1
ATOM 764 N N . VAL A 1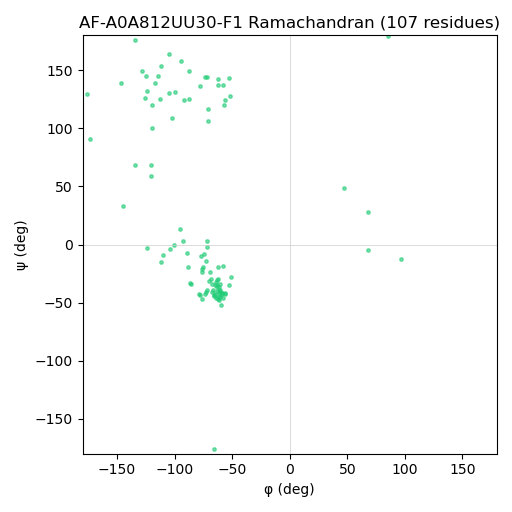 105 ? -12.435 -3.810 -9.038 1.00 43.91 105 VAL A N 1
ATOM 765 C CA . VAL A 1 105 ? -12.799 -2.547 -8.360 1.00 43.91 105 VAL A CA 1
ATOM 766 C C . VAL A 1 105 ? -13.620 -1.618 -9.267 1.00 43.91 105 VAL A C 1
ATOM 768 O O . VAL A 1 105 ? -14.491 -0.898 -8.790 1.00 43.91 105 VAL A O 1
ATOM 771 N N . ALA A 1 106 ? -13.362 -1.609 -10.578 1.00 39.91 106 ALA A N 1
ATOM 772 C CA . ALA A 1 106 ? -14.120 -0.793 -11.530 1.00 39.91 106 ALA A CA 1
ATOM 773 C C . ALA A 1 106 ? -15.516 -1.357 -11.857 1.00 39.91 106 ALA A C 1
ATOM 775 O O . ALA A 1 106 ? -16.357 -0.603 -12.332 1.00 39.91 106 ALA A O 1
ATOM 776 N N . GLU A 1 107 ? -15.750 -2.651 -11.634 1.00 40.34 107 GLU A N 1
ATOM 777 C CA . GLU A 1 107 ? -17.047 -3.318 -11.830 1.00 40.34 107 GLU A CA 1
ATOM 778 C C . GLU A 1 107 ? -17.938 -3.267 -10.578 1.00 40.34 107 GLU A C 1
ATOM 780 O O . GLU A 1 107 ? -19.153 -3.424 -10.676 1.00 40.34 107 GLU A O 1
ATOM 785 N N . THR A 1 108 ? -17.347 -3.025 -9.405 1.00 36.38 108 THR A N 1
ATOM 786 C CA . THR A 1 108 ? -18.039 -2.963 -8.105 1.00 36.38 108 THR A CA 1
ATOM 787 C C . THR A 1 108 ? -18.319 -1.536 -7.606 1.00 36.38 108 THR A C 1
ATOM 789 O O . THR A 1 108 ? -18.941 -1.385 -6.553 1.00 36.38 108 THR A O 1
ATOM 792 N N . ALA A 1 109 ? -17.919 -0.496 -8.353 1.00 36.53 109 ALA A N 1
ATOM 793 C CA . ALA A 1 109 ? -18.103 0.929 -8.032 1.00 36.53 109 ALA A CA 1
ATOM 794 C C . ALA A 1 109 ? -18.869 1.686 -9.126 1.00 36.53 109 ALA A C 1
ATOM 796 O O . ALA A 1 109 ? -19.689 2.560 -8.764 1.00 36.53 109 ALA A O 1
#

InterPro domains:
  IPR001765 Carbonic anhydrase [PF00484] (44-75)
  IPR001765 Carbonic anhydrase [SM00947] (36-103)
  IPR036874 Carbonic anhydrase superfamily [G3DSA:3.40.1050.10] (1-105)
  IPR036874 Carbonic anhydrase superfamily [SSF53056] (2-72)

Organism: Symbiodinium pilosum (NCBI:txid2952)

Foldseek 3Di:
DVVVLLVLQVVQLVCLLVVNQPQDDADPVNVVCCVVVNADAPEEFEAEPPPLCPSCNNSSHDPRNYHYHYDHDDPPDDRLVRGDDDDDDPPCPSSVSSVVSVVSSVVVD

Radius of gyration: 14.31 Å; Cα contacts (8 Å, |Δi|>4): 114; chains: 1; bounding box: 32×28×40 Å

Mean predicted aligned error: 9.76 Å

Secondary structure (DSSP, 8-state):
-HHHHHHHHHHHHHHHHTT-----PPPHHHHHHHHHH----SEEEEEE--TT--HHHHTT--TTTEEEEEEPPPTTS-GGGGG------TT-HHHHHHHHHHHHHHH--